Protein AF-B3QXA1-F1 (afdb_monomer)

InterPro domains:
  IPR000119 Histone-like DNA-binding protein [PF00216] (16-109)
  IPR000119 Histone-like DNA-binding protein [PTHR33175] (14-109)
  IPR000119 Histone-like DNA-binding protein [SM00411] (16-110)
  IPR010992 Integration host factor (IHF)-like DNA-binding domain superfamily [G3DSA:4.10.520.10] (15-114)
  IPR010992 Integration host factor (IHF)-like DNA-binding domain superfamily [SSF47729] (16-110)

pLDDT: mean 89.16, std 13.48, range [40.44, 98.38]

Mean predicted aligned error: 7.67 Å

Secondary structure (DSSP, 8-state):
-----------------HHHHHHHHHHHHT--HHHHHHHHHHHHHHHHHHHHT--S-EEEEETTTEEE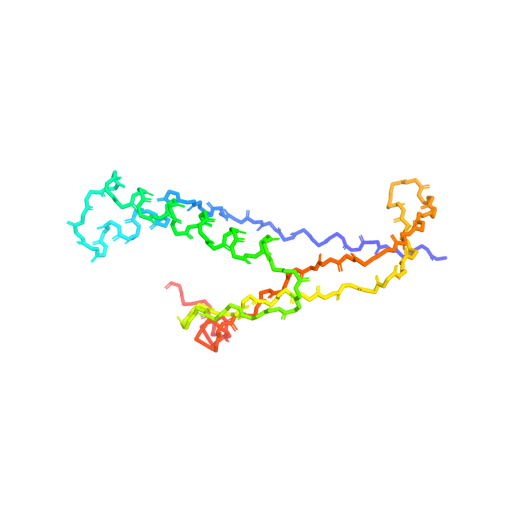EEEEPPSEEEEE-TTT--EEEEES--EEEEEEE-HHHHHHHTS----

Nearest PDB structures (foldseek):
  6lmj-assembly1_B  TM=6.143E-01  e=3.567E-05  African swine fever virus
  6t0w-assembly1_B  TM=4.880E-01  e=4.138E+00  Influenza B virus
  3ulp-assembly1_A  TM=3.721E-01  e=2.107E+00  Plasmodium falciparum
  8y3n-assembly1_D  TM=4.316E-01  e=5.980E+00  Emesvirus zinderi
  5msg-assembly1_B  TM=2.117E-01  e=4.678E+00  Influenza B virus

Solvent-accessible surface area (backbone atoms only — not comparable to full-atom values): 7188 Å² total; per-residue (Å²): 135,82,82,77,78,79,76,82,77,76,76,79,90,74,86,88,51,73,66,57,52,26,50,54,50,11,65,75,67,75,45,55,50,72,66,36,38,55,57,53,50,54,50,53,50,51,54,50,48,58,64,71,70,44,88,58,74,44,76,50,77,43,88,77,59,24,33,42,34,40,35,76,47,71,46,62,48,82,43,64,42,92,86,81,64,50,79,44,79,44,78,54,88,42,75,46,77,46,79,44,72,19,72,63,52,55,56,61,71,71,46,79,86,77,132

Structure (mmCIF, N/CA/C/O backbone):
data_AF-B3QXA1-F1
#
_entry.id   AF-B3QXA1-F1
#
loop_
_atom_site.group_PDB
_atom_site.id
_atom_site.type_symbol
_atom_site.label_atom_id
_atom_site.label_alt_id
_atom_site.label_comp_id
_atom_site.label_asym_id
_atom_site.label_entity_id
_atom_site.label_seq_id
_atom_site.pdbx_PDB_ins_code
_atom_site.Cartn_x
_atom_site.Cartn_y
_atom_site.Cartn_z
_atom_site.occupancy
_atom_site.B_iso_or_equiv
_atom_site.auth_seq_id
_atom_site.auth_comp_id
_atom_site.auth_asym_id
_atom_site.auth_atom_id
_atom_site.pdbx_PDB_model_num
ATOM 1 N N . MET A 1 1 ? 39.397 9.799 -5.456 1.00 40.44 1 MET A N 1
ATOM 2 C CA . MET A 1 1 ? 38.534 10.296 -4.360 1.00 40.44 1 MET A CA 1
ATOM 3 C C . MET A 1 1 ? 37.290 9.421 -4.300 1.00 40.44 1 MET A C 1
ATOM 5 O O . MET A 1 1 ? 36.513 9.436 -5.246 1.00 40.44 1 MET A O 1
ATOM 9 N N . ALA A 1 2 ? 37.149 8.583 -3.270 1.00 42.22 2 ALA A N 1
ATOM 10 C CA . ALA A 1 2 ? 35.997 7.694 -3.126 1.00 42.22 2 ALA A CA 1
ATOM 11 C C . ALA A 1 2 ? 34.800 8.484 -2.574 1.00 42.22 2 ALA A C 1
ATOM 13 O O . ALA A 1 2 ? 34.911 9.127 -1.534 1.00 42.22 2 ALA A O 1
ATOM 14 N N . LEU A 1 3 ? 33.670 8.453 -3.283 1.00 47.22 3 LEU A N 1
ATOM 15 C CA . LEU A 1 3 ? 32.402 9.018 -2.825 1.00 47.22 3 LEU A CA 1
ATOM 16 C C . LEU A 1 3 ? 31.927 8.231 -1.596 1.00 47.22 3 LEU A C 1
ATOM 18 O O . LEU A 1 3 ? 31.466 7.096 -1.717 1.00 47.22 3 LEU A O 1
ATOM 22 N N . THR A 1 4 ? 32.058 8.819 -0.409 1.00 47.19 4 THR A N 1
ATOM 23 C CA . THR A 1 4 ? 31.544 8.251 0.839 1.00 47.19 4 THR A CA 1
ATOM 24 C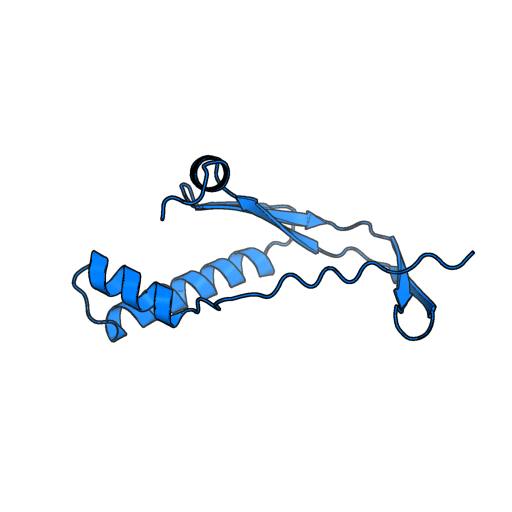 C . THR A 1 4 ? 30.025 8.142 0.732 1.00 47.19 4 THR A C 1
ATOM 26 O O . THR A 1 4 ? 29.312 9.142 0.705 1.00 47.19 4 THR A O 1
ATOM 29 N N . ARG A 1 5 ? 29.516 6.912 0.621 1.00 54.75 5 ARG A N 1
ATOM 30 C CA . ARG A 1 5 ? 28.083 6.614 0.561 1.00 54.75 5 ARG A CA 1
ATOM 31 C C . ARG A 1 5 ? 27.457 7.013 1.899 1.00 54.75 5 ARG A C 1
ATOM 33 O O . ARG A 1 5 ? 27.549 6.253 2.859 1.00 54.75 5 ARG A O 1
ATOM 40 N N . THR A 1 6 ? 26.846 8.195 1.980 1.00 53.47 6 THR A N 1
ATOM 41 C CA . THR A 1 6 ? 26.060 8.609 3.149 1.00 53.47 6 THR A CA 1
ATOM 42 C C . THR A 1 6 ? 24.952 7.582 3.358 1.00 53.47 6 THR A C 1
ATOM 44 O O . THR A 1 6 ? 23.993 7.513 2.587 1.00 53.47 6 THR A O 1
ATOM 47 N N . GLN A 1 7 ? 25.111 6.722 4.362 1.00 59.88 7 GLN A N 1
ATOM 48 C CA . GLN A 1 7 ? 24.083 5.763 4.738 1.00 59.88 7 GLN A CA 1
ATOM 49 C C . GLN A 1 7 ? 22.890 6.561 5.261 1.00 59.88 7 GLN A C 1
ATOM 51 O O . GLN A 1 7 ? 22.974 7.228 6.288 1.00 59.88 7 GLN A O 1
ATOM 56 N N . ASN A 1 8 ? 21.779 6.527 4.531 1.00 57.53 8 ASN A N 1
ATOM 57 C CA . ASN A 1 8 ? 20.531 7.140 4.962 1.00 57.53 8 ASN A CA 1
ATOM 58 C C . ASN A 1 8 ? 19.895 6.240 6.035 1.00 57.53 8 ASN A C 1
ATOM 60 O O . ASN A 1 8 ? 18.995 5.453 5.749 1.00 57.53 8 ASN A O 1
ATOM 64 N N . THR A 1 9 ? 20.404 6.305 7.266 1.00 59.94 9 THR A N 1
ATOM 65 C CA . THR A 1 9 ? 19.908 5.539 8.418 1.00 59.94 9 THR A CA 1
ATOM 66 C C . THR A 1 9 ? 18.670 6.208 9.008 1.00 59.94 9 THR A C 1
ATOM 68 O O . THR A 1 9 ? 18.668 6.658 10.153 1.00 59.94 9 THR A O 1
ATOM 71 N N . ARG A 1 10 ? 17.587 6.314 8.235 1.00 73.88 10 ARG A N 1
ATOM 72 C CA . ARG A 1 10 ? 16.293 6.671 8.826 1.00 73.88 10 ARG A CA 1
ATOM 73 C C . ARG A 1 10 ? 15.812 5.482 9.646 1.00 73.88 10 ARG A C 1
ATOM 75 O O . ARG A 1 10 ? 15.366 4.481 9.091 1.00 73.88 10 ARG A O 1
ATOM 82 N N . LYS A 1 11 ? 15.939 5.581 10.970 1.00 79.25 11 LYS A N 1
ATOM 83 C CA . LYS A 1 11 ? 15.419 4.582 11.904 1.00 79.25 11 LYS A CA 1
ATOM 84 C C . LYS A 1 11 ? 13.893 4.641 11.867 1.00 79.25 11 LYS A C 1
ATOM 86 O O . LYS A 1 11 ? 13.296 5.601 12.343 1.00 79.25 11 LYS A O 1
ATOM 91 N N . ILE A 1 12 ? 13.269 3.625 11.277 1.00 84.44 12 ILE A N 1
ATOM 92 C CA . ILE A 1 12 ? 11.821 3.426 11.364 1.00 84.44 12 ILE A CA 1
ATOM 93 C C . ILE A 1 12 ? 11.505 3.143 12.837 1.00 84.44 12 ILE A C 1
ATOM 95 O O . ILE A 1 12 ? 11.956 2.137 13.379 1.00 84.44 12 ILE A O 1
ATOM 99 N N . SER A 1 13 ? 10.792 4.055 13.501 1.00 88.88 13 SER A N 1
ATOM 100 C CA . SER A 1 13 ? 10.465 3.940 14.929 1.00 88.88 13 SER A CA 1
ATOM 101 C C . SER A 1 13 ? 9.296 2.992 15.200 1.00 88.88 13 SER A C 1
ATOM 103 O O . SER A 1 13 ? 9.226 2.402 16.272 1.00 88.88 13 SER A O 1
ATOM 105 N N . GLN A 1 14 ? 8.395 2.826 14.229 1.00 93.25 14 GLN A N 1
ATOM 106 C CA . GLN A 1 14 ? 7.202 1.990 14.342 1.00 93.25 14 GLN A CA 1
ATOM 107 C C . GLN A 1 14 ? 6.782 1.436 12.976 1.00 93.25 14 GLN A C 1
ATOM 109 O O . GLN A 1 14 ? 6.922 2.111 11.956 1.00 93.25 14 GLN A O 1
ATOM 114 N N . THR A 1 15 ? 6.249 0.211 12.964 1.00 94.62 15 THR A N 1
ATOM 115 C CA . THR A 1 15 ? 5.640 -0.411 11.779 1.00 94.62 15 THR A CA 1
ATOM 116 C C . THR A 1 15 ? 4.146 -0.566 12.018 1.00 94.62 15 THR A C 1
ATOM 118 O O . THR A 1 15 ? 3.745 -1.305 12.910 1.00 94.62 15 THR A O 1
ATOM 121 N N . LEU A 1 16 ? 3.335 0.112 11.206 1.00 96.06 16 LEU A N 1
ATOM 122 C CA . LEU A 1 16 ? 1.892 -0.109 11.166 1.00 96.06 16 LEU A CA 1
ATOM 123 C C . LEU A 1 16 ? 1.579 -1.239 10.187 1.00 96.06 16 LEU A C 1
ATOM 125 O O . LEU A 1 16 ? 2.126 -1.304 9.085 1.00 96.06 16 LEU A O 1
ATOM 129 N N . THR A 1 17 ? 0.691 -2.131 10.597 1.00 96.69 17 THR A N 1
ATOM 130 C CA . THR A 1 17 ? 0.344 -3.360 9.888 1.00 96.69 17 THR A CA 1
ATOM 131 C C . THR A 1 17 ? -1.120 -3.357 9.465 1.00 96.69 17 THR A C 1
ATOM 133 O O . THR A 1 17 ? -1.918 -2.497 9.845 1.00 96.69 17 THR A O 1
ATOM 136 N N . ARG A 1 18 ? -1.514 -4.389 8.713 1.00 96.06 18 ARG A N 1
ATOM 137 C CA . ARG A 1 18 ? -2.922 -4.630 8.384 1.00 96.06 18 ARG A CA 1
ATOM 138 C C . ARG A 1 18 ? -3.807 -4.706 9.635 1.00 96.06 18 ARG A C 1
ATOM 140 O O . ARG A 1 18 ? -4.927 -4.204 9.611 1.00 96.06 18 ARG A O 1
ATOM 147 N N . ARG A 1 19 ? -3.303 -5.274 10.737 1.00 97.31 19 ARG A N 1
ATOM 148 C CA . ARG A 1 19 ? -4.048 -5.384 12.000 1.00 97.31 19 ARG A CA 1
ATOM 149 C C . ARG A 1 19 ? -4.417 -4.013 12.567 1.00 97.31 19 ARG A C 1
ATOM 151 O O . ARG A 1 19 ? -5.517 -3.850 13.083 1.00 97.31 19 ARG A O 1
ATOM 158 N N . ASP A 1 20 ? -3.536 -3.027 12.436 1.00 98.00 20 ASP A N 1
ATOM 159 C CA . ASP A 1 20 ? -3.781 -1.669 12.932 1.00 98.00 20 ASP A CA 1
ATOM 160 C C . ASP A 1 20 ? -4.879 -0.969 12.122 1.00 98.00 20 ASP A C 1
ATOM 162 O O . ASP A 1 20 ? -5.746 -0.302 12.690 1.00 98.00 20 ASP A O 1
ATOM 166 N N . LEU A 1 21 ? -4.911 -1.202 10.804 1.00 97.62 21 LEU A N 1
ATOM 167 C CA . LEU A 1 21 ? -6.001 -0.742 9.945 1.00 97.62 21 LEU A CA 1
ATOM 168 C C . LEU A 1 21 ? -7.338 -1.400 10.323 1.00 97.62 21 LEU A C 1
ATOM 170 O O . LEU A 1 21 ? -8.338 -0.696 10.456 1.00 97.62 21 LEU A O 1
ATOM 174 N N . ILE A 1 22 ? -7.353 -2.721 10.542 1.00 98.38 22 ILE A N 1
ATOM 175 C CA . ILE A 1 22 ? -8.558 -3.466 10.951 1.00 98.38 22 ILE A CA 1
ATOM 176 C C . ILE A 1 22 ? -9.104 -2.915 12.270 1.00 98.38 22 ILE A C 1
ATOM 178 O O . ILE A 1 22 ? -10.280 -2.566 12.340 1.00 98.38 22 ILE A O 1
ATOM 182 N N . LYS A 1 23 ? -8.248 -2.747 13.285 1.00 98.38 23 LYS A N 1
ATOM 183 C CA . LYS A 1 23 ? -8.623 -2.152 14.577 1.00 98.38 23 LYS A CA 1
ATOM 184 C C . LYS A 1 23 ? -9.229 -0.761 14.419 1.00 98.38 23 LYS A C 1
ATOM 186 O O . LYS A 1 23 ? -10.262 -0.458 15.018 1.00 98.38 23 LYS A O 1
ATOM 191 N N . LEU A 1 24 ? -8.607 0.091 13.600 1.00 98.06 24 LEU A N 1
ATOM 192 C CA . LEU A 1 24 ? -9.087 1.451 13.359 1.00 98.06 24 LEU A CA 1
ATOM 193 C C . LEU A 1 24 ? -10.471 1.460 12.697 1.00 98.06 24 LEU A C 1
ATOM 195 O O . LEU A 1 24 ? -11.344 2.231 13.103 1.00 98.06 24 LEU A O 1
ATOM 199 N N . VAL A 1 25 ? -10.683 0.615 11.687 1.00 97.94 25 VAL A N 1
ATOM 200 C CA . VAL A 1 25 ? -11.964 0.520 10.973 1.00 97.94 25 VAL A CA 1
ATOM 201 C C . VAL A 1 25 ? -13.040 -0.105 11.863 1.00 97.94 25 VAL A C 1
ATOM 203 O O . VAL A 1 25 ? -14.147 0.430 11.923 1.00 97.94 25 VAL A O 1
ATOM 206 N N . ALA A 1 26 ? -12.721 -1.161 12.613 1.00 98.25 26 ALA A N 1
ATOM 207 C CA . ALA A 1 26 ? -13.621 -1.785 13.584 1.00 98.25 26 ALA A CA 1
ATOM 208 C C . ALA A 1 26 ? -14.106 -0.767 14.627 1.00 98.25 26 ALA A C 1
ATOM 210 O O . ALA A 1 26 ? -15.311 -0.598 14.813 1.00 98.25 26 ALA A O 1
ATOM 211 N N . LYS A 1 27 ? -13.182 0.017 15.205 1.00 98.19 27 LYS A N 1
ATOM 212 C CA . LYS A 1 27 ? -13.510 1.098 16.147 1.00 98.19 27 LYS A CA 1
ATOM 213 C C . LYS A 1 27 ? -14.441 2.147 15.532 1.00 98.19 27 LYS A C 1
ATOM 215 O O . LYS A 1 27 ? -15.399 2.565 16.173 1.00 98.19 27 LYS A O 1
ATOM 220 N N . ARG A 1 28 ? -14.170 2.586 14.298 1.00 97.81 28 ARG A N 1
ATOM 221 C CA . ARG A 1 28 ? -14.971 3.617 13.610 1.00 97.81 28 ARG A CA 1
ATOM 222 C C . ARG A 1 28 ? -16.358 3.135 13.197 1.00 97.81 28 ARG A C 1
ATOM 224 O O . ARG A 1 28 ? -17.289 3.928 13.180 1.00 97.81 28 ARG A O 1
ATOM 231 N N . THR A 1 29 ? -16.478 1.862 12.840 1.00 97.38 29 THR A N 1
ATOM 232 C CA . THR A 1 29 ? -17.729 1.262 12.351 1.00 97.38 29 THR A CA 1
ATOM 233 C C . THR A 1 29 ? -18.540 0.579 13.449 1.00 97.38 29 THR A C 1
ATOM 235 O O . THR A 1 29 ? -19.655 0.146 13.176 1.00 97.38 29 THR A O 1
ATOM 238 N N . GLN A 1 30 ? -17.994 0.483 14.669 1.00 97.38 30 GLN A N 1
ATOM 239 C CA . GLN A 1 30 ? -18.570 -0.259 15.798 1.00 97.38 30 GLN A CA 1
ATOM 240 C C . GLN A 1 30 ? -18.879 -1.723 15.439 1.00 97.38 30 GLN A C 1
ATOM 242 O O . GLN A 1 30 ? -19.877 -2.298 15.869 1.00 97.38 30 GLN A O 1
ATOM 247 N N . LYS A 1 31 ? -18.019 -2.329 14.615 1.00 97.50 31 LYS A N 1
ATOM 248 C CA . LYS A 1 31 ? -18.102 -3.739 14.211 1.00 97.50 31 LYS A CA 1
ATOM 249 C C . LYS A 1 31 ? -16.971 -4.5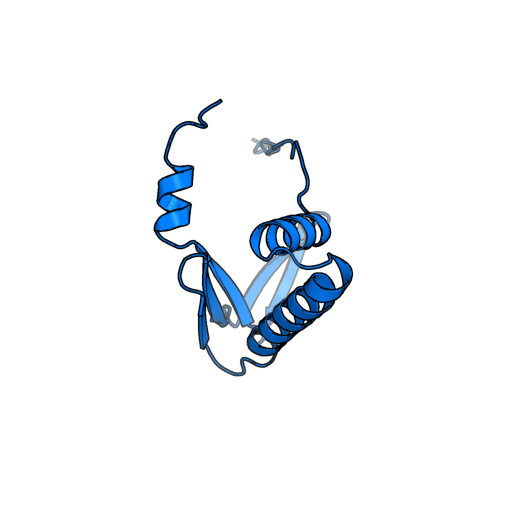40 14.844 1.00 97.50 31 LYS A C 1
ATOM 251 O O . LYS A 1 31 ? -15.967 -3.978 15.277 1.00 97.50 31 LYS A O 1
ATOM 256 N N . SER A 1 32 ? -17.125 -5.862 14.879 1.00 98.00 32 SER A N 1
ATOM 257 C CA . SER A 1 32 ? -16.062 -6.752 15.346 1.00 98.00 32 SER A CA 1
ATOM 258 C C . SER A 1 32 ? -14.854 -6.710 14.405 1.00 98.00 32 SER A C 1
ATOM 260 O O . SER A 1 32 ? -15.006 -6.596 13.186 1.00 98.00 32 SER A O 1
ATOM 262 N N . GLU A 1 33 ? -13.645 -6.851 14.961 1.00 97.81 33 GLU A N 1
ATOM 263 C CA . GLU A 1 33 ? -12.415 -6.952 14.160 1.00 97.81 33 GLU A CA 1
ATOM 264 C C . GLU A 1 33 ? -12.489 -8.108 13.155 1.00 97.81 33 GLU A C 1
ATOM 266 O O . GLU A 1 33 ? -12.033 -7.949 12.031 1.00 97.81 33 GLU A O 1
ATOM 271 N N . ALA A 1 34 ? -13.115 -9.232 13.527 1.00 96.69 34 ALA A N 1
ATOM 272 C CA . ALA A 1 34 ? -13.288 -10.387 12.646 1.00 96.69 34 ALA A CA 1
ATOM 273 C C . ALA A 1 34 ? -14.117 -10.051 11.395 1.00 96.69 34 ALA A C 1
ATOM 275 O O . ALA A 1 34 ? -13.693 -10.353 10.286 1.00 96.69 34 ALA A O 1
ATOM 276 N N . SER A 1 35 ? -15.256 -9.366 11.560 1.00 96.06 35 SER A N 1
ATOM 277 C CA . SER A 1 35 ? -16.084 -8.949 10.420 1.00 96.06 35 SER A CA 1
ATOM 278 C C . SER A 1 35 ? -15.361 -7.919 9.550 1.00 96.06 35 SER A C 1
ATOM 280 O O . SER A 1 35 ? -15.416 -7.985 8.328 1.00 96.06 35 SER A O 1
ATOM 282 N N . VAL A 1 36 ? -14.652 -6.970 10.165 1.00 98.12 36 VAL A N 1
ATOM 283 C CA . VAL A 1 36 ? -13.900 -5.942 9.432 1.00 98.12 36 VAL A CA 1
ATOM 284 C C . VAL A 1 36 ? -12.704 -6.525 8.679 1.00 98.12 36 VAL A C 1
ATOM 286 O O . VAL A 1 36 ? -12.398 -6.051 7.585 1.00 98.12 36 VAL A O 1
ATOM 289 N N . ALA A 1 37 ? -12.033 -7.532 9.244 1.00 98.12 37 ALA A N 1
ATOM 290 C CA . ALA A 1 37 ? -10.872 -8.174 8.636 1.00 98.12 37 ALA A CA 1
ATOM 291 C C . ALA A 1 37 ? -11.194 -8.704 7.237 1.00 98.12 37 ALA A C 1
ATOM 293 O O . ALA A 1 37 ? -10.472 -8.379 6.299 1.00 98.12 37 ALA A O 1
ATOM 294 N N . GLU A 1 38 ? -12.324 -9.398 7.085 1.00 97.12 38 GLU A N 1
ATOM 295 C CA . GLU A 1 38 ? -12.782 -9.926 5.798 1.00 97.12 38 GLU A CA 1
ATOM 296 C C . GLU A 1 38 ? -12.921 -8.818 4.742 1.00 97.12 38 GLU A C 1
ATOM 298 O O . GLU A 1 38 ? -12.347 -8.907 3.656 1.00 97.12 38 GLU A O 1
ATOM 303 N N . PHE A 1 39 ? -13.604 -7.716 5.073 1.00 97.50 39 PHE A N 1
ATOM 304 C CA . PHE A 1 39 ? -13.768 -6.597 4.140 1.00 97.50 39 PHE A CA 1
ATOM 305 C C . PHE A 1 39 ? -12.439 -5.922 3.787 1.00 97.50 39 PHE A C 1
ATOM 307 O O . PHE A 1 39 ? -12.224 -5.542 2.632 1.00 97.50 39 PHE A O 1
ATOM 314 N N . VAL A 1 40 ? -11.542 -5.756 4.762 1.00 97.69 40 VAL A N 1
ATOM 315 C CA . VAL A 1 40 ? -10.216 -5.166 4.533 1.00 97.69 40 VAL A CA 1
ATOM 316 C C . VAL A 1 40 ? -9.374 -6.068 3.631 1.00 97.69 40 VAL A C 1
ATOM 318 O O . VAL A 1 40 ? -8.748 -5.566 2.695 1.00 97.69 40 VAL A O 1
ATOM 321 N N . ASP A 1 41 ? -9.388 -7.378 3.867 1.00 96.56 41 ASP A N 1
ATOM 322 C CA . ASP A 1 41 ? -8.646 -8.354 3.070 1.00 96.56 41 ASP A CA 1
ATOM 323 C C . ASP A 1 41 ? -9.146 -8.378 1.623 1.00 96.56 41 ASP A C 1
ATOM 325 O O . ASP A 1 41 ? -8.350 -8.167 0.703 1.00 96.56 41 ASP A O 1
ATOM 329 N N . VAL A 1 42 ? -10.462 -8.498 1.415 1.00 97.94 42 VAL A N 1
ATOM 330 C CA . VAL A 1 42 ? -11.072 -8.472 0.074 1.00 97.94 42 VAL A CA 1
ATOM 331 C C . VAL A 1 42 ? -10.773 -7.157 -0.650 1.00 97.94 42 VAL A C 1
ATOM 333 O O . VAL A 1 42 ? -10.483 -7.159 -1.849 1.00 97.94 42 VAL A O 1
ATOM 336 N N . THR A 1 43 ? -10.785 -6.023 0.057 1.00 97.44 43 THR A N 1
ATOM 337 C CA . THR A 1 43 ? -10.465 -4.712 -0.533 1.00 97.44 43 THR A CA 1
ATOM 338 C C . THR A 1 43 ? -9.010 -4.646 -1.001 1.00 97.44 43 THR A C 1
ATOM 340 O O . THR A 1 43 ? -8.739 -4.214 -2.125 1.00 97.44 43 THR A O 1
ATOM 343 N N . ILE A 1 44 ? -8.062 -5.085 -0.164 1.00 96.69 44 ILE A N 1
ATOM 344 C CA . ILE A 1 44 ? -6.631 -5.092 -0.501 1.00 96.69 44 ILE A CA 1
ATOM 345 C C . ILE A 1 44 ? -6.362 -6.050 -1.664 1.00 96.69 44 ILE A C 1
ATOM 347 O O . ILE A 1 44 ? -5.629 -5.702 -2.593 1.00 96.69 44 ILE A O 1
ATOM 351 N N . GLU A 1 45 ? -6.964 -7.238 -1.639 1.00 98.12 45 GLU A N 1
ATOM 352 C CA . GLU A 1 45 ? -6.829 -8.220 -2.710 1.00 98.12 45 GLU A CA 1
ATOM 353 C C . GLU A 1 45 ? -7.390 -7.688 -4.034 1.00 98.12 45 GLU A C 1
ATOM 355 O O . GLU A 1 45 ? -6.731 -7.786 -5.071 1.00 98.12 45 GLU A O 1
ATOM 360 N N . SER A 1 46 ? -8.566 -7.061 -4.001 1.00 98.00 46 SER A N 1
ATOM 361 C CA . SER A 1 46 ? -9.196 -6.466 -5.183 1.00 98.00 46 SER A CA 1
ATOM 362 C C . SER A 1 46 ? -8.343 -5.341 -5.768 1.00 98.00 46 SER A C 1
ATOM 364 O O . SER A 1 46 ? -8.104 -5.315 -6.975 1.00 98.00 46 SER A O 1
ATOM 366 N N . LEU A 1 47 ? -7.798 -4.454 -4.927 1.00 96.88 47 LEU A N 1
ATOM 367 C CA . LEU A 1 47 ? -6.878 -3.406 -5.377 1.00 96.88 47 LEU A CA 1
ATOM 368 C C . LEU A 1 47 ? -5.603 -3.997 -6.003 1.00 96.88 47 LEU A C 1
ATOM 370 O O . LEU A 1 47 ? -5.153 -3.529 -7.048 1.00 96.88 47 LEU A O 1
ATOM 374 N N . SER A 1 48 ? -5.045 -5.051 -5.401 1.00 96.56 48 SER A N 1
ATOM 375 C CA . SER A 1 48 ? -3.889 -5.774 -5.946 1.00 96.56 48 SER A CA 1
ATOM 376 C C . SER A 1 48 ? -4.197 -6.397 -7.313 1.00 96.56 48 SER A C 1
ATOM 378 O O . SER A 1 48 ? -3.399 -6.274 -8.245 1.00 96.56 48 SER A O 1
ATOM 380 N N . LYS A 1 49 ?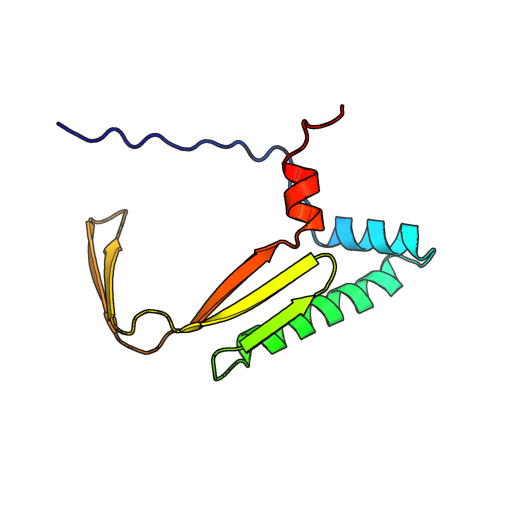 -5.378 -7.009 -7.473 1.00 97.31 49 LYS A N 1
ATOM 381 C CA . LYS A 1 49 ? -5.856 -7.562 -8.749 1.00 97.31 49 LYS A CA 1
ATOM 382 C C . LYS A 1 49 ? -5.991 -6.482 -9.825 1.00 97.31 49 LYS A C 1
ATOM 384 O O . LYS A 1 49 ? -5.467 -6.676 -10.918 1.00 97.31 49 LYS A O 1
ATOM 389 N N . LEU A 1 50 ? -6.599 -5.334 -9.508 1.00 96.56 50 LEU A N 1
ATOM 390 C CA . LEU A 1 50 ? -6.722 -4.206 -10.444 1.00 96.56 50 LEU A CA 1
ATOM 391 C C . LEU A 1 50 ? -5.357 -3.716 -10.946 1.00 96.56 50 LEU A C 1
ATOM 393 O O . LEU A 1 50 ? -5.195 -3.427 -12.126 1.00 96.56 50 LEU A O 1
ATOM 397 N N . ILE A 1 51 ? -4.362 -3.651 -10.060 1.00 95.31 51 ILE A N 1
ATOM 398 C CA . ILE A 1 51 ? -3.002 -3.229 -10.410 1.00 95.31 51 ILE A CA 1
ATOM 399 C C . ILE A 1 51 ? -2.292 -4.276 -11.283 1.00 95.31 51 ILE A C 1
ATOM 401 O O . ILE A 1 51 ? -1.607 -3.921 -12.239 1.00 95.31 51 ILE A O 1
ATOM 405 N N . ARG A 1 52 ? -2.418 -5.566 -10.952 1.00 94.88 52 ARG A N 1
ATOM 406 C CA . ARG A 1 52 ? -1.721 -6.658 -11.656 1.00 94.88 52 ARG A CA 1
ATOM 407 C C . ARG A 1 52 ? -2.273 -6.914 -13.057 1.00 94.88 52 ARG A C 1
ATOM 409 O O . ARG A 1 52 ? -1.497 -7.172 -13.977 1.00 94.88 52 ARG A O 1
ATOM 416 N N . ASN A 1 53 ? -3.590 -6.812 -13.209 1.00 95.06 53 ASN A N 1
ATOM 417 C CA . ASN A 1 53 ? -4.301 -7.104 -14.456 1.00 95.06 53 ASN A CA 1
ATOM 418 C C . ASN A 1 53 ? -4.347 -5.897 -15.412 1.00 95.06 53 ASN A C 1
ATOM 420 O O . ASN A 1 53 ? -5.063 -5.908 -16.402 1.00 95.06 53 ASN A O 1
ATOM 424 N N . ALA A 1 54 ? -3.609 -4.835 -15.098 1.00 91.12 54 ALA A N 1
ATOM 425 C CA . ALA A 1 54 ? -3.529 -3.615 -15.882 1.00 91.12 54 ALA A CA 1
ATOM 426 C C . ALA A 1 54 ? -2.720 -3.798 -17.179 1.00 91.12 54 ALA A C 1
ATOM 428 O O . ALA A 1 54 ? -1.524 -3.507 -17.179 1.00 91.12 54 ALA A O 1
ATOM 429 N N . ASP A 1 55 ? -3.309 -4.303 -18.260 1.00 89.00 55 ASP A N 1
ATOM 430 C CA . ASP A 1 55 ? -2.555 -4.590 -19.496 1.00 89.00 55 ASP A CA 1
ATOM 431 C C . ASP A 1 55 ? -1.918 -3.340 -20.129 1.00 89.00 55 ASP A C 1
ATOM 433 O O . ASP A 1 55 ? -0.790 -3.404 -20.623 1.00 89.00 55 ASP A O 1
ATOM 437 N N . ASP A 1 56 ? -2.586 -2.193 -20.003 1.00 91.69 56 ASP A N 1
ATOM 438 C CA . ASP A 1 56 ? -2.107 -0.879 -20.431 1.00 91.69 56 ASP A CA 1
ATOM 439 C C . ASP A 1 56 ? -1.868 0.081 -19.256 1.00 91.69 56 ASP A C 1
ATOM 441 O O . ASP A 1 56 ? -2.035 -0.254 -18.077 1.00 91.69 56 ASP A O 1
ATOM 445 N N . GLU A 1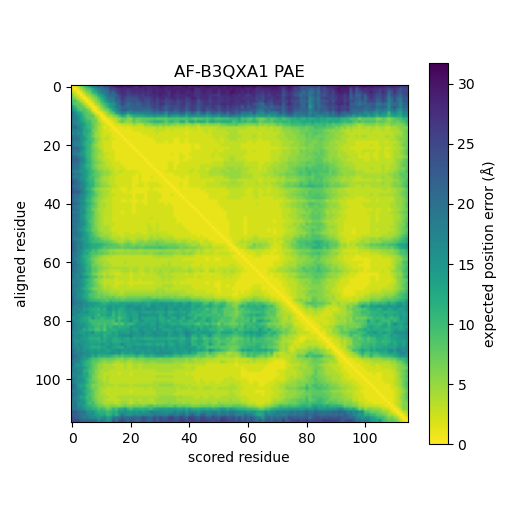 57 ? -1.445 1.307 -19.576 1.00 93.75 57 GLU A N 1
ATOM 446 C CA . GLU A 1 57 ? -1.358 2.361 -18.574 1.00 93.75 57 GLU A CA 1
ATOM 447 C C . GLU A 1 57 ? -2.744 2.678 -18.015 1.00 93.75 57 GLU A C 1
ATOM 449 O O . GLU A 1 57 ? -3.663 3.045 -18.747 1.00 93.75 57 GLU A O 1
ATOM 454 N N . LEU A 1 58 ? -2.889 2.572 -16.696 1.00 96.44 58 LEU A N 1
ATOM 455 C CA . LEU A 1 58 ? -4.149 2.867 -16.030 1.00 96.44 58 LEU A CA 1
ATOM 456 C C . LEU A 1 58 ? -3.956 3.660 -14.750 1.00 96.44 58 LEU A C 1
ATOM 458 O O . LEU A 1 58 ? -2.885 3.688 -14.134 1.00 96.44 58 LEU A O 1
ATOM 462 N N . ARG A 1 59 ? -5.042 4.309 -14.341 1.00 97.19 59 ARG A N 1
ATOM 463 C CA . ARG A 1 59 ? -5.103 5.163 -13.164 1.00 97.19 59 ARG A CA 1
ATOM 464 C C . ARG A 1 59 ? -6.228 4.698 -12.246 1.00 97.19 59 ARG A C 1
ATOM 466 O O . ARG A 1 59 ? -7.393 4.777 -12.616 1.00 97.19 59 ARG A O 1
ATOM 473 N N . ILE A 1 60 ? -5.877 4.298 -11.027 1.00 97.06 60 ILE A N 1
ATOM 474 C CA . ILE A 1 60 ? -6.823 3.958 -9.959 1.00 97.06 60 ILE A CA 1
ATOM 475 C C . ILE A 1 60 ? -6.837 5.112 -8.962 1.00 97.06 60 ILE A C 1
ATOM 477 O O . ILE A 1 60 ? -5.848 5.366 -8.271 1.00 97.06 60 ILE A O 1
ATOM 481 N N . GLU A 1 61 ? -7.948 5.836 -8.895 1.00 97.12 61 GLU A N 1
ATOM 482 C CA . GLU A 1 61 ? -8.128 6.943 -7.958 1.00 97.12 61 GLU A CA 1
ATOM 483 C C . GLU A 1 61 ? -8.922 6.500 -6.728 1.00 97.12 61 GLU A C 1
ATOM 485 O O . GLU A 1 61 ? -10.073 6.089 -6.829 1.00 97.12 61 GLU A O 1
ATOM 490 N N . LEU A 1 62 ? -8.315 6.656 -5.551 1.00 96.38 62 LEU A N 1
ATOM 491 C CA . LEU A 1 62 ? -8.959 6.475 -4.255 1.00 96.38 62 LEU A CA 1
ATOM 492 C C . LEU A 1 62 ? -9.011 7.842 -3.568 1.00 96.38 62 LEU A C 1
ATOM 494 O O . LEU A 1 62 ? -8.055 8.259 -2.907 1.00 96.38 62 LEU A O 1
ATOM 498 N N . ARG A 1 63 ? -10.107 8.587 -3.775 1.00 94.94 63 ARG A N 1
ATOM 499 C CA . ARG A 1 63 ? -10.267 9.951 -3.235 1.00 94.94 63 ARG A CA 1
ATOM 500 C C . ARG A 1 63 ? -10.021 9.981 -1.725 1.00 94.94 63 ARG A C 1
ATOM 502 O O . ARG A 1 63 ? -10.389 9.071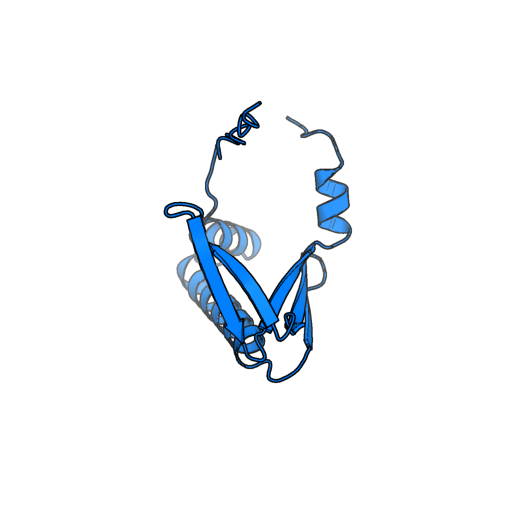 -0.994 1.00 94.94 63 ARG A O 1
ATOM 509 N N . GLY A 1 64 ? -9.353 11.034 -1.261 1.00 93.12 64 GLY A N 1
ATOM 510 C CA . GLY A 1 64 ? -8.889 11.150 0.126 1.00 93.12 64 GLY A CA 1
ATOM 511 C C . GLY A 1 64 ? -7.554 10.443 0.392 1.00 93.12 64 GLY A C 1
ATOM 512 O O . GLY A 1 64 ? -6.716 11.013 1.088 1.00 93.12 64 GLY A O 1
ATOM 513 N N . LEU A 1 65 ? -7.285 9.295 -0.241 1.00 96.12 65 LEU A N 1
ATOM 514 C CA . LEU A 1 65 ? -6.018 8.565 -0.116 1.00 96.12 65 LEU A CA 1
ATOM 515 C C . LEU A 1 65 ? -4.990 9.005 -1.168 1.00 96.12 65 LEU A C 1
ATOM 517 O O . LEU A 1 65 ? -3.930 9.530 -0.832 1.00 96.12 65 LEU A O 1
ATOM 521 N N . GLY A 1 66 ? -5.298 8.847 -2.453 1.00 97.56 66 GLY A N 1
ATOM 522 C CA . GLY A 1 66 ? -4.362 9.151 -3.531 1.00 97.56 66 GLY A CA 1
ATOM 523 C C . GLY A 1 66 ? -4.696 8.451 -4.841 1.00 97.56 66 GLY A C 1
ATOM 524 O O . GLY A 1 66 ? -5.828 8.037 -5.079 1.00 97.56 66 GLY A O 1
ATOM 525 N N . VAL A 1 67 ? -3.691 8.345 -5.701 1.00 97.94 67 VAL A N 1
ATOM 526 C CA . VAL A 1 67 ? -3.800 7.747 -7.032 1.00 97.94 67 VAL A CA 1
ATOM 527 C C . VAL A 1 67 ? -2.701 6.711 -7.213 1.00 97.94 67 VAL A C 1
ATOM 529 O O . VAL A 1 67 ? -1.533 7.021 -6.988 1.00 97.94 67 VAL A O 1
ATOM 532 N N . PHE A 1 68 ? -3.061 5.514 -7.662 1.00 98.12 68 PHE A N 1
ATOM 533 C CA . PHE A 1 68 ? -2.117 4.535 -8.191 1.00 98.12 68 PHE A CA 1
ATOM 534 C C . PHE A 1 68 ? -2.096 4.646 -9.714 1.00 98.12 68 PHE A C 1
ATOM 536 O O . PHE A 1 68 ? -3.138 4.573 -10.360 1.00 98.12 68 PHE A O 1
ATOM 543 N N . GLU A 1 69 ? -0.916 4.842 -10.289 1.00 97.81 69 GLU A N 1
ATOM 544 C CA . GLU A 1 69 ? -0.705 4.849 -11.736 1.00 97.81 69 GLU A CA 1
ATOM 545 C C . GLU A 1 69 ? 0.125 3.631 -12.125 1.00 97.81 69 GLU A C 1
ATOM 547 O O . GLU A 1 69 ? 1.271 3.510 -11.685 1.00 97.81 69 GLU A O 1
ATOM 552 N N . VAL A 1 7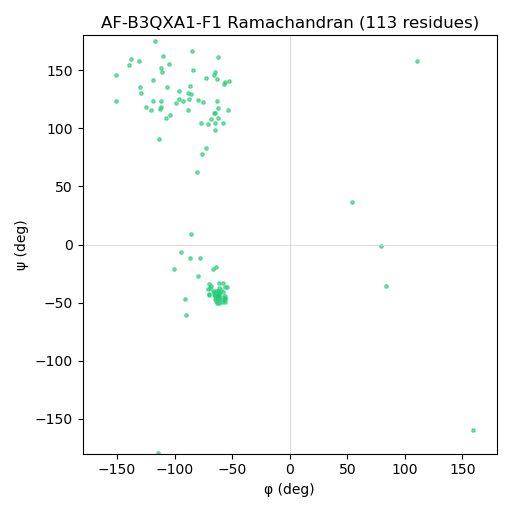0 ? -0.434 2.754 -12.955 1.00 97.19 70 VAL A N 1
ATOM 553 C CA . VAL A 1 70 ? 0.326 1.701 -13.633 1.00 97.19 70 VAL A CA 1
ATOM 554 C C . VAL A 1 70 ? 0.854 2.288 -14.934 1.00 97.19 70 VAL A C 1
ATOM 556 O O . VAL A 1 70 ? 0.085 2.857 -15.705 1.00 97.19 70 VAL A O 1
ATOM 559 N N . LYS A 1 71 ? 2.168 2.213 -15.147 1.00 95.81 71 LYS A N 1
ATOM 560 C CA . LYS A 1 71 ? 2.858 2.827 -16.290 1.00 95.81 71 LYS A CA 1
ATOM 561 C C . LYS A 1 71 ? 3.932 1.921 -16.845 1.00 95.81 71 LYS A C 1
ATOM 563 O O . LYS A 1 71 ? 4.523 1.135 -16.097 1.00 95.81 71 LYS A O 1
ATOM 568 N N . PHE A 1 72 ? 4.250 2.089 -18.121 1.00 94.00 72 PHE A N 1
ATOM 569 C CA . PHE A 1 72 ? 5.374 1.377 -18.709 1.00 94.00 72 PHE A CA 1
ATOM 570 C C . PHE A 1 72 ? 6.711 1.939 -18.212 1.00 94.00 72 PHE A C 1
ATOM 572 O O . PHE A 1 72 ? 6.884 3.128 -17.929 1.00 94.00 72 PHE A O 1
ATOM 579 N N . MET A 1 73 ? 7.668 1.038 -18.029 1.00 90.25 73 MET A N 1
ATOM 580 C CA . MET A 1 73 ? 9.071 1.370 -17.829 1.00 90.25 73 MET A CA 1
ATOM 581 C C . MET A 1 73 ? 9.742 1.559 -19.189 1.00 90.25 73 MET A C 1
ATOM 583 O O . MET A 1 73 ? 9.184 1.187 -20.219 1.00 90.25 73 MET A O 1
ATOM 587 N N . LYS A 1 74 ? 10.951 2.129 -19.192 1.00 86.50 74 LYS A N 1
ATOM 588 C CA . LYS A 1 74 ? 11.786 2.120 -20.397 1.00 86.50 74 LYS A CA 1
ATOM 589 C C . LYS A 1 74 ? 11.998 0.669 -20.839 1.00 86.50 74 LYS A C 1
ATOM 591 O O . LYS A 1 74 ? 12.217 -0.188 -19.984 1.00 86.50 74 LYS A O 1
ATOM 596 N N . ASN A 1 75 ? 11.912 0.430 -22.146 1.00 84.69 75 ASN A N 1
ATOM 597 C CA . ASN A 1 75 ? 12.041 -0.907 -22.735 1.00 84.69 75 ASN A CA 1
ATOM 598 C C . ASN A 1 75 ? 13.448 -1.489 -22.574 1.00 84.69 75 ASN A C 1
ATOM 600 O O . ASN A 1 75 ? 13.610 -2.702 -22.625 1.00 84.69 75 ASN A O 1
ATOM 604 N N . GLU A 1 76 ? 14.433 -0.620 -22.356 1.00 85.50 76 GLU A N 1
ATOM 605 C CA . GLU A 1 76 ? 15.826 -0.977 -22.142 1.00 85.50 76 GLU A CA 1
ATOM 606 C C . GLU A 1 76 ? 16.348 -0.259 -20.897 1.00 85.50 76 GLU A C 1
ATOM 608 O O . GLU A 1 76 ? 16.075 0.932 -20.670 1.00 85.50 76 GLU A O 1
ATOM 613 N N . ALA A 1 77 ? 17.076 -0.995 -20.061 1.00 84.25 77 ALA A N 1
ATOM 614 C CA . ALA A 1 77 ? 17.769 -0.441 -18.911 1.00 84.25 77 ALA A CA 1
ATOM 615 C C . ALA A 1 77 ? 19.022 -1.252 -18.584 1.00 84.25 77 ALA A C 1
ATOM 617 O O . ALA A 1 77 ? 18.940 -2.432 -18.255 1.00 84.25 77 ALA A O 1
ATOM 618 N N . THR A 1 78 ? 20.158 -0.569 -18.565 1.00 86.44 78 THR A N 1
ATOM 619 C CA . THR A 1 78 ? 21.418 -1.090 -18.042 1.00 86.44 78 THR A CA 1
ATOM 620 C C . THR A 1 78 ? 21.491 -0.794 -16.546 1.00 86.44 78 THR A C 1
ATOM 622 O O . THR A 1 78 ? 21.498 0.369 -16.128 1.00 86.44 78 THR A O 1
ATOM 625 N N . VAL A 1 79 ? 21.508 -1.834 -15.713 1.00 85.88 79 VAL A N 1
ATOM 626 C CA . VAL A 1 79 ? 21.570 -1.719 -14.249 1.00 85.88 79 VAL A CA 1
ATOM 627 C C . VAL A 1 79 ? 22.833 -2.393 -13.743 1.00 85.88 79 VAL A C 1
ATOM 629 O O . VAL A 1 79 ? 23.230 -3.449 -14.217 1.00 85.88 79 VAL A O 1
ATOM 632 N N . ARG A 1 80 ? 23.464 -1.794 -12.738 1.00 89.06 80 ARG A N 1
ATOM 633 C CA . ARG A 1 80 ? 24.643 -2.363 -12.090 1.00 89.06 80 ARG A CA 1
ATOM 634 C C . ARG A 1 80 ? 24.245 -3.118 -10.831 1.00 89.06 80 ARG A C 1
ATOM 636 O O . ARG A 1 80 ? 23.535 -2.553 -9.996 1.00 89.06 80 ARG A O 1
ATOM 643 N N . ASP A 1 81 ? 24.739 -4.341 -10.658 1.00 87.25 81 ASP A N 1
ATOM 644 C CA . ASP A 1 81 ? 24.629 -5.049 -9.383 1.00 87.25 81 ASP A CA 1
ATOM 645 C C . ASP A 1 81 ? 25.389 -4.253 -8.301 1.00 87.25 81 ASP A C 1
ATOM 647 O O . ASP A 1 81 ? 26.609 -4.087 -8.404 1.00 87.25 81 ASP A O 1
ATOM 651 N N . PRO A 1 82 ? 24.712 -3.750 -7.249 1.00 87.69 82 PRO A N 1
ATOM 652 C CA . PRO A 1 82 ? 25.368 -2.973 -6.203 1.00 87.69 82 PRO A CA 1
ATOM 653 C C . PRO A 1 82 ? 26.407 -3.756 -5.387 1.00 87.69 82 PRO A C 1
ATOM 655 O O . PRO A 1 82 ? 27.209 -3.124 -4.702 1.00 87.69 82 PRO A O 1
ATOM 658 N N . ARG A 1 83 ? 26.357 -5.096 -5.392 1.00 86.25 83 ARG A N 1
ATOM 659 C CA . ARG A 1 83 ? 27.269 -5.969 -4.638 1.00 86.25 83 ARG A CA 1
ATOM 660 C C . ARG A 1 83 ? 28.493 -6.366 -5.458 1.00 86.25 83 ARG A C 1
ATOM 662 O O . ARG A 1 83 ? 29.600 -6.290 -4.940 1.00 86.25 83 ARG A O 1
ATOM 669 N N . THR A 1 84 ? 28.296 -6.783 -6.708 1.00 91.12 84 THR A N 1
ATOM 670 C CA . THR A 1 84 ? 29.371 -7.324 -7.567 1.00 91.12 84 THR A CA 1
ATOM 671 C C . THR A 1 84 ? 29.903 -6.314 -8.581 1.00 91.12 84 THR A C 1
ATOM 673 O O . THR A 1 84 ? 31.022 -6.439 -9.066 1.00 91.12 84 THR A O 1
ATOM 676 N N . GLY A 1 85 ? 29.125 -5.278 -8.893 1.00 88.38 85 GLY A N 1
ATOM 677 C CA . GLY A 1 85 ? 29.469 -4.281 -9.894 1.00 88.38 85 GLY A CA 1
ATOM 678 C C . GLY A 1 85 ? 29.229 -4.718 -11.340 1.00 88.38 85 GLY A C 1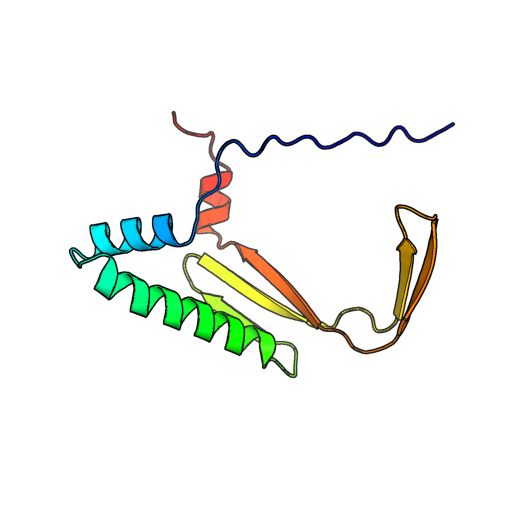
ATOM 679 O O . GLY A 1 85 ? 29.461 -3.888 -12.220 1.00 88.38 85 GLY A O 1
ATOM 680 N N . THR A 1 86 ? 28.756 -5.946 -11.576 1.00 92.00 86 THR A N 1
ATOM 681 C CA . THR A 1 86 ? 28.419 -6.477 -12.903 1.00 92.00 86 THR A CA 1
ATOM 682 C C . THR A 1 86 ? 27.283 -5.683 -13.540 1.00 92.00 86 THR A C 1
ATOM 684 O O . THR A 1 86 ? 26.350 -5.249 -12.857 1.00 92.00 86 THR A O 1
ATOM 687 N N . ILE A 1 87 ? 27.374 -5.482 -14.852 1.00 90.38 87 ILE A N 1
ATOM 688 C CA . ILE A 1 87 ? 26.345 -4.823 -15.652 1.00 90.38 87 ILE A CA 1
ATOM 689 C C . ILE A 1 87 ? 25.312 -5.867 -16.082 1.00 90.38 87 ILE A C 1
ATOM 691 O O . ILE A 1 87 ? 25.669 -6.926 -16.589 1.00 90.38 87 ILE A O 1
ATOM 695 N N . ILE A 1 88 ? 24.040 -5.565 -15.844 1.00 87.06 88 ILE A N 1
ATOM 696 C CA . ILE A 1 88 ? 22.893 -6.378 -16.233 1.00 87.06 88 ILE A CA 1
ATOM 697 C C . ILE A 1 88 ? 22.029 -5.522 -17.149 1.00 87.06 88 ILE A C 1
ATOM 699 O O . ILE A 1 88 ? 21.465 -4.513 -16.712 1.00 87.06 88 ILE A O 1
ATOM 703 N N . ASP A 1 89 ? 21.914 -5.946 -18.398 1.00 87.31 89 ASP A N 1
ATOM 704 C CA . ASP A 1 89 ? 21.013 -5.334 -19.360 1.00 87.31 89 ASP A CA 1
ATOM 705 C C . ASP A 1 89 ? 19.638 -5.988 -19.271 1.00 87.31 89 ASP A C 1
ATOM 707 O O . ASP A 1 89 ? 19.483 -7.211 -19.235 1.00 87.31 89 ASP A O 1
ATOM 711 N N . TYR A 1 90 ? 18.620 -5.145 -19.175 1.00 80.50 90 TYR A N 1
ATOM 712 C CA . TYR A 1 90 ? 17.234 -5.562 -19.194 1.00 80.50 90 TYR A CA 1
ATOM 713 C C . TYR A 1 90 ? 16.578 -5.075 -20.467 1.00 80.50 90 TYR A C 1
ATOM 715 O O . TYR A 1 90 ? 16.493 -3.870 -20.692 1.00 80.50 90 TYR A O 1
ATOM 723 N N . GLU A 1 91 ? 16.026 -6.021 -21.213 1.00 82.94 91 GLU A N 1
ATOM 724 C CA . GLU A 1 91 ? 15.203 -5.765 -22.385 1.00 82.94 91 GLU A CA 1
ATOM 725 C C . GLU A 1 91 ? 13.748 -6.177 -22.106 1.00 82.94 91 GLU A C 1
ATOM 727 O O . GLU A 1 91 ? 13.460 -7.056 -21.280 1.00 82.94 91 GLU A O 1
ATOM 732 N N . GLY A 1 92 ? 12.814 -5.510 -22.780 1.00 84.25 92 GLY A N 1
ATOM 733 C CA . GLY A 1 92 ? 11.392 -5.841 -22.780 1.00 84.25 92 GLY A CA 1
ATOM 734 C C . GLY A 1 92 ? 10.494 -4.838 -22.053 1.00 84.25 92 GLY A C 1
ATOM 735 O O . GLY A 1 92 ? 10.896 -4.077 -21.170 1.00 84.25 92 GLY A O 1
ATOM 736 N N . ARG A 1 93 ? 9.210 -4.856 -22.426 1.00 85.81 93 ARG A N 1
ATOM 737 C CA . ARG A 1 93 ? 8.198 -3.932 -21.904 1.00 85.81 93 ARG A CA 1
ATOM 738 C C . ARG A 1 93 ? 7.772 -4.350 -20.495 1.00 85.81 93 ARG A C 1
ATOM 740 O O . ARG A 1 93 ? 7.019 -5.302 -20.308 1.00 85.81 93 ARG A O 1
ATOM 747 N N . ARG A 1 94 ? 8.242 -3.620 -19.484 1.00 89.31 94 ARG A N 1
ATOM 748 C CA . ARG A 1 94 ? 7.874 -3.826 -18.071 1.00 89.31 94 ARG A CA 1
ATOM 749 C C . ARG A 1 94 ? 6.911 -2.747 -17.599 1.00 89.31 94 ARG A C 1
ATOM 751 O O . ARG A 1 94 ? 6.905 -1.638 -18.126 1.00 89.31 94 ARG A O 1
ATOM 758 N N . ARG A 1 95 ? 6.121 -3.057 -16.573 1.00 91.88 95 ARG A N 1
ATOM 759 C CA . ARG A 1 95 ? 5.211 -2.110 -15.915 1.00 91.88 95 ARG A CA 1
ATOM 760 C C . ARG A 1 95 ? 5.713 -1.798 -14.509 1.00 91.88 95 ARG A C 1
ATOM 762 O O . ARG A 1 95 ? 6.295 -2.655 -13.847 1.00 91.88 95 ARG A O 1
ATOM 769 N N . LYS A 1 96 ? 5.459 -0.580 -14.042 1.00 93.56 96 LYS A N 1
ATOM 770 C CA . LYS A 1 96 ? 5.662 -0.154 -12.653 1.00 93.56 96 LYS A CA 1
ATOM 771 C C . LYS A 1 96 ? 4.425 0.559 -12.132 1.00 93.56 96 LYS A C 1
ATOM 773 O O . LYS A 1 96 ? 3.651 1.115 -12.907 1.00 93.56 96 LYS A O 1
ATOM 778 N N . VAL A 1 97 ? 4.290 0.595 -10.811 1.00 96.81 97 VAL A N 1
ATOM 779 C CA . VAL A 1 97 ? 3.231 1.335 -10.120 1.00 96.81 97 VAL A CA 1
ATOM 780 C C . VAL A 1 97 ? 3.828 2.566 -9.461 1.00 96.81 97 VAL A C 1
ATOM 782 O O . VAL A 1 97 ? 4.869 2.489 -8.809 1.00 96.81 97 VAL A O 1
ATOM 785 N N . HIS A 1 98 ? 3.158 3.701 -9.599 1.00 97.38 98 HIS A N 1
ATOM 786 C CA . HIS A 1 98 ? 3.480 4.923 -8.882 1.00 97.38 98 HIS A CA 1
ATOM 787 C C . HIS A 1 98 ? 2.295 5.331 -8.008 1.00 97.38 98 HIS A C 1
ATOM 789 O O . HIS A 1 98 ? 1.193 5.530 -8.513 1.00 97.38 98 HIS A O 1
ATOM 795 N N . PHE A 1 99 ? 2.521 5.478 -6.702 1.00 97.81 99 PHE A N 1
ATOM 796 C CA . PHE A 1 99 ? 1.525 6.036 -5.792 1.00 97.81 99 PHE A CA 1
ATOM 797 C C . PHE A 1 99 ? 1.729 7.544 -5.638 1.00 97.81 99 PHE A C 1
ATOM 799 O O . PHE A 1 99 ? 2.793 8.009 -5.229 1.00 97.81 99 PHE A O 1
ATOM 806 N N . ARG A 1 100 ? 0.685 8.316 -5.935 1.00 97.19 100 ARG A N 1
ATOM 807 C CA . ARG A 1 100 ? 0.629 9.763 -5.738 1.00 97.19 100 ARG A CA 1
ATOM 808 C C . ARG A 1 100 ? -0.304 10.065 -4.562 1.00 97.19 100 ARG A C 1
ATOM 810 O O . ARG A 1 100 ? -1.519 9.930 -4.726 1.00 97.19 100 ARG A O 1
ATOM 817 N N . PRO A 1 101 ? 0.214 10.505 -3.399 1.00 97.44 101 PRO A N 1
ATOM 818 C CA . PRO A 1 101 ? -0.632 10.805 -2.250 1.00 97.44 101 PRO A CA 1
ATOM 819 C C . PRO A 1 101 ? -1.568 11.979 -2.544 1.00 97.44 101 PRO A C 1
ATOM 821 O O . PRO A 1 101 ? -1.222 12.904 -3.292 1.00 97.44 101 PRO A O 1
ATOM 824 N N . SER A 1 102 ? -2.754 11.947 -1.937 1.00 97.56 102 SER A N 1
ATOM 825 C CA . SER A 1 102 ? -3.751 13.005 -2.079 1.00 97.56 102 SER A CA 1
ATOM 826 C C . SER A 1 102 ? -3.243 14.346 -1.538 1.00 97.56 102 SER A C 1
ATOM 828 O O . SER A 1 102 ? -2.318 14.419 -0.722 1.00 97.56 102 SER A O 1
ATOM 830 N N . LYS A 1 103 ? -3.887 15.444 -1.959 1.00 94.94 103 LYS A N 1
ATOM 831 C CA . LYS A 1 103 ? -3.615 16.780 -1.400 1.00 94.94 103 LYS A CA 1
ATOM 832 C C . LYS A 1 103 ? -3.836 16.820 0.118 1.00 94.94 103 LYS A C 1
ATOM 834 O O . LYS A 1 103 ? -3.114 17.541 0.796 1.00 94.94 103 LYS A O 1
ATOM 839 N N . LEU A 1 104 ? -4.799 16.048 0.633 1.00 93.94 104 LEU A N 1
ATOM 840 C CA . LEU A 1 104 ? -5.097 15.961 2.064 1.00 93.94 104 LEU A CA 1
ATOM 841 C C . LEU A 1 104 ? -3.888 15.431 2.843 1.00 93.94 104 LEU A C 1
ATOM 843 O O . LEU A 1 104 ? -3.444 16.079 3.785 1.00 93.94 104 LEU A O 1
ATOM 847 N N . ILE A 1 105 ? -3.309 14.313 2.391 1.00 94.56 105 ILE A N 1
ATOM 848 C CA . ILE A 1 105 ? -2.125 13.713 3.023 1.00 94.56 105 ILE A CA 1
ATOM 849 C C . ILE A 1 105 ? -0.925 14.651 2.913 1.00 94.56 105 ILE A C 1
ATOM 851 O O . ILE A 1 105 ? -0.275 14.938 3.912 1.00 94.56 105 ILE A O 1
ATOM 855 N N . LYS A 1 106 ? -0.654 15.185 1.716 1.00 93.62 106 LYS A N 1
ATOM 856 C CA . LYS A 1 106 ? 0.482 16.095 1.500 1.00 93.62 106 LYS A CA 1
ATOM 857 C C . LYS A 1 106 ? 0.436 17.308 2.429 1.00 93.62 106 LYS A C 1
ATOM 859 O O . LYS A 1 106 ? 1.452 17.650 3.014 1.00 93.62 106 LYS A O 1
ATOM 864 N N . ARG A 1 107 ? -0.737 17.930 2.584 1.00 93.69 107 ARG A N 1
ATOM 865 C CA . ARG A 1 107 ? -0.924 19.083 3.478 1.00 93.69 107 ARG A CA 1
ATOM 866 C C . ARG A 1 107 ? -0.766 18.711 4.948 1.00 93.69 107 ARG A C 1
ATOM 868 O O . ARG A 1 107 ? -0.194 19.492 5.692 1.00 93.69 107 ARG A O 1
ATOM 875 N N . ALA A 1 108 ? -1.269 17.548 5.364 1.00 91.62 108 ALA A N 1
ATOM 876 C CA . ALA A 1 108 ? -1.111 17.082 6.740 1.00 91.62 108 ALA A CA 1
ATOM 877 C C . ALA A 1 108 ? 0.369 16.868 7.099 1.00 91.62 108 ALA A C 1
ATOM 879 O O . ALA A 1 108 ? 0.789 17.260 8.177 1.00 91.62 108 ALA A O 1
ATOM 880 N N . LEU A 1 109 ? 1.164 16.329 6.169 1.00 90.50 109 LEU A N 1
ATOM 881 C CA . LEU A 1 109 ? 2.597 16.070 6.366 1.00 90.50 109 LEU A CA 1
ATOM 882 C C . LEU A 1 109 ? 3.495 17.313 6.242 1.00 90.50 109 LEU A C 1
ATOM 884 O O . LEU A 1 109 ? 4.680 17.232 6.543 1.00 90.50 109 LEU A O 1
ATOM 888 N N . GLN A 1 110 ? 2.967 18.437 5.752 1.00 90.62 110 GLN A N 1
ATOM 889 C CA . GLN A 1 110 ? 3.692 19.713 5.664 1.00 90.62 110 GLN A CA 1
ATOM 890 C C . GLN A 1 110 ? 3.597 20.547 6.945 1.00 90.62 110 GLN A C 1
ATOM 892 O O . GLN A 1 110 ? 4.291 21.552 7.063 1.00 90.62 110 GLN A O 1
ATOM 897 N N . LYS A 1 111 ? 2.717 20.167 7.875 1.00 85.50 111 LYS A N 1
ATOM 898 C CA . LYS A 1 111 ? 2.610 20.803 9.187 1.00 85.50 111 LYS A CA 1
ATOM 899 C C . LYS A 1 111 ? 3.642 20.187 10.126 1.00 85.50 111 LYS A C 1
ATOM 901 O O . LYS A 1 111 ? 3.972 19.011 9.972 1.00 85.50 111 LYS A O 1
ATOM 906 N N . GLU A 1 112 ? 4.127 20.967 11.090 1.00 76.06 112 GLU A N 1
ATOM 907 C CA . GLU A 1 112 ? 4.934 20.403 12.172 1.00 76.06 112 GLU A CA 1
ATOM 908 C C . GLU A 1 112 ? 4.140 19.290 12.874 1.00 76.06 112 GLU A C 1
ATOM 910 O O . GLU A 1 112 ? 2.919 19.432 13.038 1.00 76.06 112 GLU A O 1
ATOM 915 N N . PRO A 1 113 ? 4.790 18.168 13.242 1.00 72.31 113 PRO A N 1
ATOM 916 C CA . PRO A 1 113 ? 4.163 17.162 14.081 1.00 72.31 113 PRO A CA 1
ATOM 917 C C . PRO A 1 113 ? 3.637 17.862 15.333 1.00 72.31 113 PRO A C 1
ATOM 919 O O . PRO A 1 113 ? 4.406 18.462 16.074 1.00 72.31 113 PRO A O 1
ATOM 922 N N . THR A 1 114 ? 2.321 17.869 15.514 1.00 63.81 114 THR A N 1
ATOM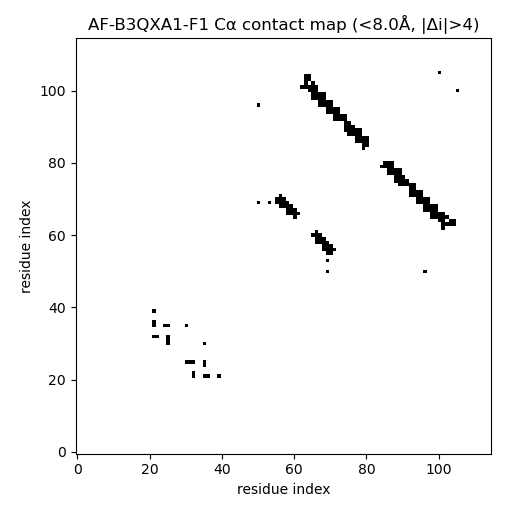 923 C CA . THR A 1 114 ? 1.737 18.315 16.777 1.00 63.81 114 THR A CA 1
ATOM 924 C C . THR A 1 114 ? 1.966 17.180 17.768 1.00 63.81 114 THR A C 1
ATOM 926 O O . THR A 1 114 ? 1.599 16.047 17.442 1.00 63.81 114 THR A O 1
ATOM 929 N N . ASP A 1 115 ? 2.635 17.477 18.885 1.00 45.41 115 ASP A N 1
ATOM 930 C CA . ASP A 1 115 ? 2.869 16.533 19.988 1.00 45.41 115 ASP A CA 1
ATOM 931 C C . ASP A 1 115 ? 1.563 15.908 20.514 1.00 45.41 115 ASP A C 1
ATOM 933 O O . ASP A 1 115 ? 0.523 16.615 20.545 1.00 45.41 115 ASP A O 1
#

Radius of gyration: 19.84 Å; Cα contacts (8 Å, |Δi|>4): 106; chains: 1; bounding box: 57×31×43 Å

Organism: Chloroherpeton thalassium (strain ATCC 35110 / GB-78) (NCBI:txid517418)

Foldseek 3Di:
DDDDPPPPPPPPPDDDDLLNVLVVVCVVVVHDSVVSSVVSVVVVVVVVVCQVVCPAWDWDDDPPFWIKTKHWDPQWDWDADPPPRDTDIHGGIDIDIDTDGDPNVVVVVVDDPDD

Sequence (115 aa):
MALTRTQNTRKISQTLTRRDLIKLVAKRTQKSEASVAEFVDVTIESLSKLIRNADDELRIELRGLGVFEVKFMKNEATVRDPRTGTIIDYEGRRRKVHFRPSKLIKRALQKEPTD